Protein AF-A0A3C0CWB6-F1 (afdb_monomer)

Mean predicted aligned error: 12.05 Å

Sequence (94 aa):
NDFINNLANQKGVSWEGTTKVVPIISVGAGTYVGAAQVVGPQDRVDTVQAVGQVEARISGIRGRYLIPISTKTPGSTLSRIQGVGISGLIDFRI

pLDDT: mean 70.41, std 14.05, range [41.34, 87.19]

Foldseek 3Di:
DVPVVVVVVPDDPPFPFDKDKEWEAEDPPRDTFFIWIKTFDPVLNVLQHHWYWYWDDDPNDTDTDTFGASDPDPDDDRPTRPGMDTPDTGGDDD

Secondary structure (DSSP, 8-state):
--HHHHHHTTS------EEEEEEEEETTT--EEEEEEEEE-HHHHHH--EEEEEEEEETTEEEEEEEEES-S-TTS---B-TT-EEEEEE----

Radius of gyration: 16.82 Å; Cα contacts (8 Å, |Δi|>4): 175; chains: 1; bounding box: 54×42×38 Å

Nearest PDB structures (foldseek):
  3bks-assembly1_A  TM=3.093E-01  e=1.513E+00  Aedes aegypti
  1na6-assembly1_A  TM=4.678E-01  e=7.841E+00  Escherichia coli
  3rbv-assembly1_A  TM=2.059E-01  e=6.849E-01  Actinomadura kijaniata
  3mej-assembly1_A  TM=2.604E-01  e=4.531E+00  Bacillus subtilis

Solvent-accessible surface area (backbone atoms only — not comparable to full-atom values): 5728 Å² total; per-residue (Å²): 133,69,69,64,66,61,52,61,72,72,77,60,89,75,76,60,62,34,72,48,80,30,45,24,34,32,62,90,76,74,43,80,66,32,34,31,30,35,34,18,50,50,82,57,45,69,46,46,54,25,27,39,32,39,79,46,77,58,95,87,45,79,44,78,46,77,41,54,22,53,55,89,65,95,83,84,73,92,56,61,59,78,81,56,46,77,78,44,78,47,75,75,85,128

Structure (mmCIF, N/CA/C/O backbone):
data_AF-A0A3C0CWB6-F1
#
_entry.id   AF-A0A3C0CWB6-F1
#
loop_
_atom_site.group_PDB
_atom_site.id
_atom_site.type_symb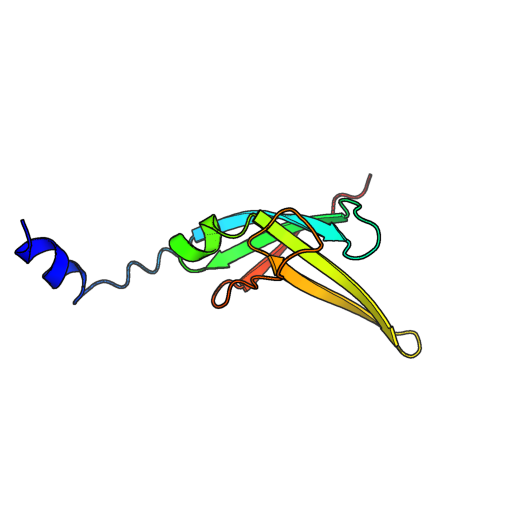ol
_atom_site.label_atom_id
_atom_site.label_alt_id
_atom_site.label_comp_id
_atom_site.label_asym_id
_atom_site.label_entity_id
_atom_site.label_seq_id
_atom_site.pdbx_PDB_ins_code
_atom_site.Cartn_x
_atom_site.Cartn_y
_atom_site.Cartn_z
_atom_site.occupancy
_atom_site.B_iso_or_equiv
_atom_site.auth_seq_id
_atom_site.auth_comp_id
_atom_site.auth_asym_id
_atom_site.auth_atom_id
_atom_site.pdbx_PDB_model_num
ATOM 1 N N . ASN A 1 1 ? -30.150 21.681 13.528 1.00 46.62 1 ASN A N 1
ATOM 2 C CA . ASN A 1 1 ? -29.436 20.422 13.225 1.00 46.62 1 ASN A CA 1
ATOM 3 C C . ASN A 1 1 ? -27.913 20.537 13.347 1.00 46.62 1 ASN A C 1
ATOM 5 O O . ASN A 1 1 ? -27.228 19.630 12.908 1.00 46.62 1 ASN A O 1
ATOM 9 N N . ASP A 1 2 ? -27.376 21.548 14.044 1.00 54.09 2 ASP A N 1
ATOM 10 C CA . ASP A 1 2 ? -25.916 21.750 14.170 1.00 54.09 2 ASP A CA 1
ATOM 11 C C . ASP A 1 2 ? -25.357 21.431 15.567 1.00 54.09 2 ASP A C 1
ATOM 13 O O . ASP A 1 2 ? -24.150 21.453 15.791 1.00 54.09 2 ASP A O 1
ATOM 17 N N . PHE A 1 3 ? -26.225 21.092 16.526 1.00 56.66 3 PHE A N 1
ATOM 18 C CA . PHE A 1 3 ? -25.816 20.824 17.909 1.00 56.66 3 PHE A CA 1
ATOM 19 C C . PHE A 1 3 ? -25.357 19.372 18.131 1.00 56.66 3 PHE A C 1
ATOM 21 O O . PHE A 1 3 ? -24.469 19.112 18.937 1.00 56.66 3 PHE A O 1
ATOM 28 N N . ILE A 1 4 ? -25.917 18.425 17.370 1.00 56.38 4 ILE A N 1
ATOM 29 C CA . ILE A 1 4 ? -25.573 16.997 17.460 1.00 56.38 4 ILE A CA 1
ATOM 30 C C . ILE A 1 4 ? -24.215 16.703 16.796 1.00 56.38 4 ILE A C 1
ATOM 32 O O . ILE A 1 4 ? -23.442 15.906 17.324 1.00 56.38 4 ILE A O 1
ATOM 36 N N . ASN A 1 5 ? -23.853 17.416 15.721 1.00 55.62 5 ASN A N 1
ATOM 37 C CA . ASN A 1 5 ? -22.554 17.229 15.059 1.00 55.62 5 ASN A CA 1
ATOM 38 C C . ASN A 1 5 ? -21.364 17.771 15.870 1.00 55.62 5 ASN A C 1
ATOM 40 O O . ASN A 1 5 ? -20.260 17.246 15.752 1.00 55.62 5 ASN A O 1
ATOM 44 N N . ASN A 1 6 ? -21.568 18.767 16.737 1.00 57.41 6 ASN A N 1
ATOM 45 C CA . ASN A 1 6 ? -20.482 19.310 17.560 1.00 57.41 6 ASN A CA 1
ATOM 46 C C . ASN A 1 6 ? -20.222 18.519 18.850 1.00 57.41 6 ASN A C 1
ATOM 48 O O . ASN A 1 6 ? -19.127 18.617 19.401 1.00 57.41 6 ASN A O 1
ATOM 52 N N . LEU A 1 7 ? -2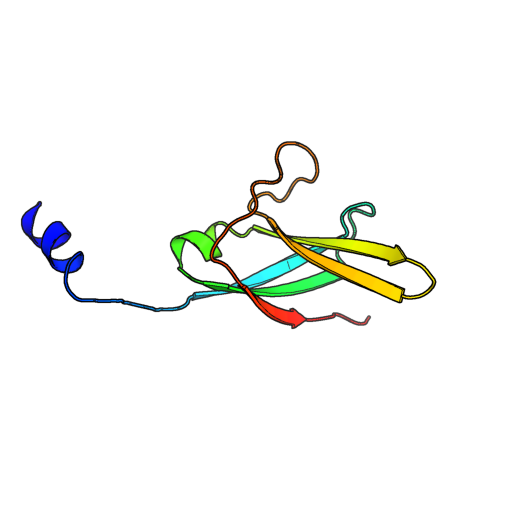1.176 17.699 19.308 1.00 51.62 7 LEU A N 1
ATOM 53 C CA . LEU A 1 7 ? -21.008 16.873 20.508 1.00 51.62 7 LEU A CA 1
ATOM 54 C C . LEU A 1 7 ? -20.457 15.473 20.191 1.00 51.62 7 LEU A C 1
ATOM 56 O O . LEU A 1 7 ? -19.645 14.951 20.957 1.00 51.62 7 LEU A O 1
ATOM 60 N N . ALA A 1 8 ? -20.790 14.911 19.021 1.00 55.25 8 ALA A N 1
ATOM 61 C CA . ALA A 1 8 ? -20.116 13.717 18.495 1.00 55.25 8 ALA A CA 1
ATOM 62 C C . ALA A 1 8 ? -18.604 13.951 18.284 1.00 55.25 8 ALA A C 1
ATOM 64 O O . ALA A 1 8 ? -17.803 13.032 18.414 1.00 55.25 8 ALA A O 1
ATOM 65 N N . ASN A 1 9 ? -18.210 15.210 18.068 1.00 51.69 9 ASN A N 1
ATOM 66 C CA . ASN A 1 9 ? -16.822 15.657 17.961 1.00 51.69 9 ASN A CA 1
ATOM 67 C C . ASN A 1 9 ? -16.048 15.686 19.297 1.00 51.69 9 ASN A C 1
ATOM 69 O O . ASN A 1 9 ? -14.855 15.980 19.286 1.00 51.69 9 ASN A O 1
ATOM 73 N N . GLN A 1 10 ? -16.685 15.423 20.450 1.00 49.94 10 GLN A N 1
ATOM 74 C CA . GLN A 1 10 ? -16.023 15.572 21.756 1.00 49.94 10 GLN A CA 1
ATOM 75 C C . GLN A 1 10 ? -15.820 14.277 22.554 1.00 49.94 10 GLN A C 1
ATOM 77 O O . GLN A 1 10 ? -14.957 14.278 23.431 1.00 49.94 10 GLN A O 1
ATOM 82 N N . LYS A 1 11 ? -16.534 13.168 22.289 1.00 51.06 11 LYS A N 1
ATOM 83 C CA . LYS A 1 11 ? -16.395 11.931 23.099 1.00 51.06 11 LYS A CA 1
ATOM 84 C C . LYS A 1 11 ? -16.657 10.610 22.355 1.00 51.06 11 LYS A C 1
ATOM 86 O O . LYS A 1 11 ? -17.550 9.854 22.722 1.00 51.06 11 LYS A O 1
ATOM 91 N N . GLY A 1 12 ? -15.822 10.287 21.373 1.00 41.34 12 GLY A N 1
ATOM 92 C CA . GLY A 1 12 ? -15.760 8.949 20.769 1.00 41.34 12 GLY A CA 1
ATOM 93 C C . GLY A 1 12 ? -15.085 9.039 19.411 1.00 41.34 12 GLY A C 1
ATOM 94 O O . GLY A 1 12 ? -15.734 9.254 18.404 1.00 41.34 12 GLY A O 1
ATOM 95 N N . VAL A 1 13 ? -13.759 8.987 19.295 1.00 47.38 13 VAL A N 1
ATOM 96 C CA . VAL A 1 13 ? -12.977 7.736 19.354 1.00 47.38 13 VAL A CA 1
ATOM 97 C C . VAL A 1 13 ? -13.801 6.488 19.005 1.00 47.38 13 VAL A C 1
ATOM 99 O O . VAL A 1 13 ? -13.678 5.444 19.634 1.00 47.38 13 VAL A O 1
ATOM 102 N N . SER A 1 14 ? -14.622 6.573 17.959 1.00 41.47 14 SER A N 1
ATOM 103 C CA . SER A 1 14 ? -14.963 5.420 17.134 1.00 41.47 14 SER A CA 1
ATOM 104 C C . SER A 1 14 ? -13.696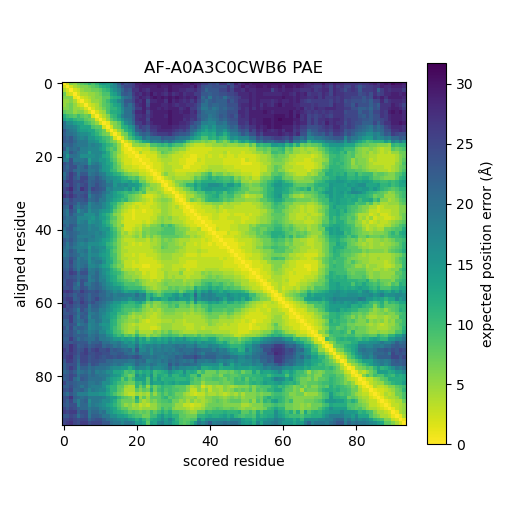 5.064 16.366 1.00 41.47 14 SER A C 1
ATOM 106 O O . SER A 1 14 ? -13.541 5.373 15.187 1.00 41.47 14 SER A O 1
ATOM 108 N N . TRP A 1 15 ? -12.716 4.490 17.060 1.00 46.72 15 TRP A N 1
ATOM 109 C CA . TRP A 1 15 ? -11.563 3.882 16.412 1.00 46.72 15 TRP A CA 1
ATOM 110 C C . TRP A 1 15 ? -12.008 2.525 15.856 1.00 46.72 15 TRP A C 1
ATOM 112 O O . TRP A 1 15 ? -11.503 1.474 16.232 1.00 46.72 15 TRP A O 1
ATOM 122 N N . GLU A 1 16 ? -13.002 2.549 14.966 1.00 53.72 16 GLU A N 1
ATOM 123 C CA . GLU A 1 16 ? -13.253 1.455 14.038 1.00 53.72 16 GLU A CA 1
ATOM 124 C C . GLU A 1 16 ? -12.148 1.543 12.990 1.00 53.72 16 GLU A C 1
ATOM 126 O O . GLU A 1 16 ? -12.287 2.160 11.933 1.00 53.72 16 GLU A O 1
ATOM 131 N N . GLY A 1 17 ? -10.982 0.994 13.340 1.00 57.84 17 GLY A N 1
ATOM 132 C CA . GLY A 1 17 ? -9.925 0.736 12.377 1.00 57.84 17 GLY A CA 1
ATOM 133 C C . GLY A 1 17 ? -10.508 -0.147 11.283 1.00 57.84 17 GLY A C 1
ATOM 134 O O . GLY A 1 17 ? -10.649 -1.355 11.455 1.00 57.84 17 GLY A O 1
ATOM 135 N N . THR A 1 18 ? -10.897 0.469 10.173 1.00 74.62 18 THR A N 1
ATOM 136 C CA . THR A 1 18 ? -11.464 -0.242 9.038 1.00 74.62 18 THR A CA 1
ATOM 137 C C . THR A 1 18 ? -10.326 -0.968 8.349 1.00 74.62 18 THR A C 1
ATOM 139 O O . THR A 1 18 ? -9.220 -0.438 8.212 1.00 74.62 18 THR A O 1
ATOM 142 N N . THR A 1 19 ? -10.585 -2.200 7.925 1.00 81.25 19 THR A N 1
ATOM 143 C CA . THR A 1 19 ? -9.633 -2.950 7.111 1.00 81.25 19 THR A CA 1
ATOM 144 C C . THR A 1 19 ? -10.202 -3.169 5.722 1.00 81.25 19 THR A C 1
ATOM 146 O O . THR A 1 19 ? -11.401 -3.382 5.557 1.00 81.25 19 THR A O 1
ATOM 149 N N . LYS A 1 20 ? -9.340 -3.108 4.710 1.00 83.50 20 LYS A N 1
ATOM 150 C CA . LYS A 1 20 ? -9.715 -3.317 3.310 1.00 83.50 20 LYS A CA 1
ATOM 151 C C . LYS A 1 20 ? -8.614 -4.079 2.605 1.00 83.50 20 LYS A C 1
ATOM 153 O O . LYS A 1 20 ? -7.435 -3.793 2.799 1.00 83.50 20 LYS A O 1
ATOM 158 N N . VAL A 1 21 ? -8.995 -5.037 1.771 1.00 86.19 21 VAL A N 1
ATOM 159 C CA . VAL A 1 21 ? -8.055 -5.750 0.904 1.00 86.19 21 VAL A CA 1
ATOM 160 C C . VAL A 1 21 ? -8.000 -5.033 -0.438 1.00 86.19 21 VAL A C 1
ATOM 162 O O . VAL A 1 21 ? -9.026 -4.810 -1.078 1.00 86.19 21 VAL A O 1
ATOM 165 N N . VAL A 1 22 ? -6.798 -4.642 -0.846 1.00 86.38 22 VAL A N 1
ATOM 166 C CA . VAL A 1 22 ? -6.531 -3.895 -2.076 1.00 86.38 22 VAL A CA 1
ATOM 167 C C . VAL A 1 22 ? -5.452 -4.595 -2.900 1.00 86.38 22 VAL A C 1
ATOM 169 O O . VAL A 1 22 ? -4.593 -5.280 -2.345 1.00 86.38 22 VAL A O 1
ATOM 172 N N . PRO A 1 23 ? -5.468 -4.446 -4.228 1.00 87.19 23 PRO A N 1
ATOM 173 C CA . PRO A 1 23 ? -4.498 -5.097 -5.095 1.00 87.19 23 PRO A CA 1
ATOM 174 C C . PRO A 1 23 ? -3.098 -4.482 -4.967 1.00 87.19 23 PRO A C 1
ATOM 176 O O . PRO A 1 23 ? -2.962 -3.263 -4.834 1.00 87.19 23 PRO A O 1
ATOM 179 N N . ILE A 1 24 ? -2.056 -5.312 -5.049 1.00 85.88 24 ILE A N 1
ATOM 180 C CA . ILE A 1 24 ? -0.659 -4.883 -5.150 1.00 85.88 24 ILE A CA 1
ATOM 181 C C . ILE A 1 24 ? -0.258 -4.848 -6.624 1.00 85.88 24 ILE A C 1
ATOM 183 O O . ILE A 1 24 ? -0.324 -5.855 -7.334 1.00 85.88 24 ILE A O 1
ATOM 187 N N . ILE A 1 25 ? 0.200 -3.683 -7.067 1.00 84.88 25 ILE A N 1
ATOM 188 C CA . ILE A 1 25 ? 0.622 -3.423 -8.442 1.00 84.88 25 ILE A CA 1
ATOM 189 C C . ILE A 1 25 ? 2.126 -3.162 -8.443 1.00 84.88 25 ILE A C 1
ATOM 191 O O . ILE A 1 25 ? 2.607 -2.303 -7.703 1.00 84.88 25 ILE A O 1
ATOM 195 N N . SER A 1 26 ? 2.881 -3.871 -9.281 1.00 80.62 26 SER A N 1
ATOM 196 C CA . SER A 1 26 ? 4.312 -3.611 -9.438 1.00 80.62 26 SER A CA 1
ATOM 197 C C . SER A 1 26 ? 4.545 -2.304 -10.201 1.00 80.62 26 SER A C 1
ATOM 199 O O . SER A 1 26 ? 4.191 -2.166 -11.375 1.00 80.62 26 SER A O 1
ATOM 201 N N . VAL A 1 27 ? 5.168 -1.337 -9.531 1.00 71.69 27 VAL A N 1
ATOM 202 C CA . VAL A 1 27 ? 5.581 -0.063 -10.119 1.00 71.69 27 VAL A CA 1
ATOM 203 C C . VAL A 1 27 ? 6.804 -0.329 -11.000 1.00 71.69 27 VAL A C 1
ATOM 205 O O . VAL A 1 27 ? 7.882 -0.632 -10.496 1.00 71.69 27 VAL A O 1
ATOM 208 N N . GLY A 1 28 ? 6.616 -0.256 -12.319 1.00 66.12 28 GLY A N 1
ATOM 209 C CA . GLY A 1 28 ? 7.650 -0.503 -13.333 1.00 66.12 28 GLY A CA 1
ATOM 210 C C . GLY A 1 28 ? 7.300 -1.627 -14.312 1.00 66.12 28 GLY A C 1
ATOM 211 O O . GLY A 1 28 ? 7.597 -1.504 -15.494 1.00 66.12 28 GLY A O 1
ATOM 212 N N . ALA A 1 29 ? 6.610 -2.675 -13.851 1.00 63.69 29 ALA A N 1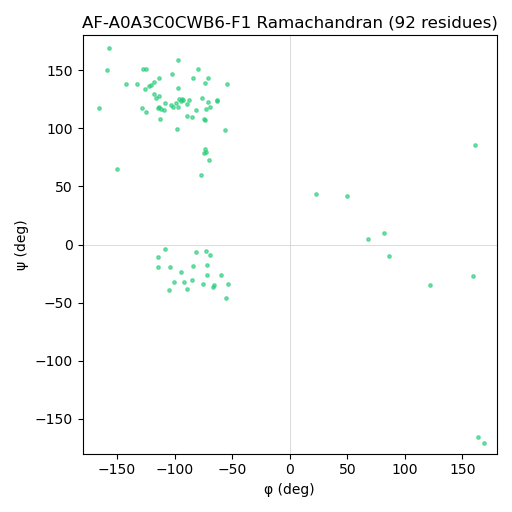
ATOM 213 C CA . ALA A 1 29 ? 6.136 -3.768 -14.708 1.00 63.69 29 ALA A CA 1
ATOM 214 C C . ALA A 1 29 ? 4.626 -3.697 -15.004 1.00 63.69 29 ALA A C 1
ATOM 216 O O . ALA A 1 29 ? 4.158 -4.32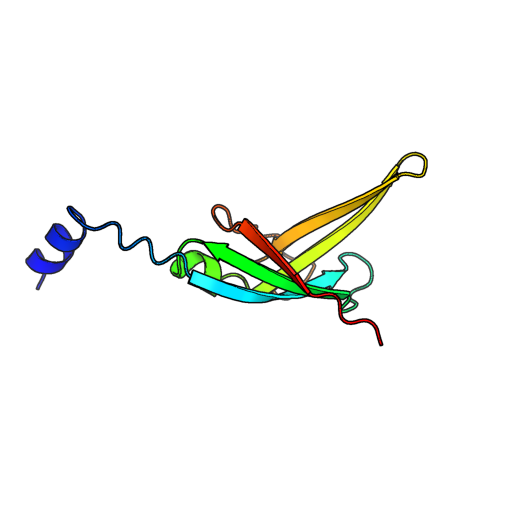5 -15.949 1.00 63.69 29 ALA A O 1
ATOM 217 N N . GLY A 1 30 ? 3.850 -2.955 -14.199 1.00 65.31 30 GLY A N 1
ATOM 218 C CA . GLY A 1 30 ? 2.394 -2.833 -14.355 1.00 65.31 30 GLY A CA 1
ATOM 219 C C . GLY A 1 30 ? 1.621 -4.124 -14.062 1.00 65.31 30 GLY A C 1
ATOM 220 O O . GLY A 1 30 ? 0.407 -4.169 -14.235 1.00 65.31 30 GLY A O 1
ATOM 221 N N . THR A 1 31 ? 2.306 -5.174 -13.614 1.00 71.81 31 THR A N 1
ATOM 222 C CA . THR A 1 31 ? 1.723 -6.477 -13.315 1.00 71.81 31 THR A CA 1
ATOM 223 C C . THR A 1 31 ? 1.130 -6.524 -11.913 1.00 71.81 31 THR A C 1
ATOM 225 O O . THR A 1 31 ? 1.662 -5.950 -10.955 1.00 71.81 31 THR A O 1
ATOM 228 N N . TYR A 1 32 ? 0.010 -7.238 -11.800 1.00 74.25 32 TYR A N 1
ATOM 229 C CA . TYR A 1 32 ? -0.583 -7.605 -10.523 1.00 74.25 32 TYR A CA 1
ATOM 230 C C . TYR A 1 32 ? 0.296 -8.656 -9.851 1.00 74.25 32 TYR A C 1
ATOM 232 O O . TYR A 1 32 ? 0.555 -9.707 -10.434 1.00 74.25 32 TYR A O 1
ATOM 240 N N . VAL A 1 33 ? 0.759 -8.366 -8.640 1.00 79.88 33 VAL A N 1
ATOM 241 C CA . VAL A 1 33 ? 1.699 -9.234 -7.909 1.00 79.88 33 VAL A CA 1
ATOM 242 C C . VAL A 1 33 ? 1.096 -9.84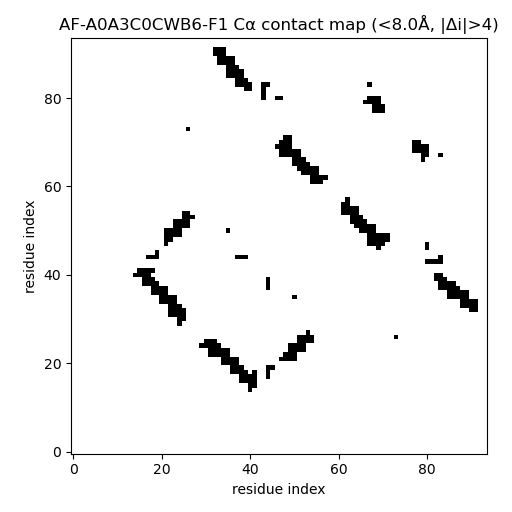4 -6.647 1.00 79.88 33 VAL A C 1
ATOM 244 O O . VAL A 1 33 ? 1.692 -10.745 -6.076 1.00 79.88 33 VAL A O 1
ATOM 247 N N . GLY A 1 34 ? -0.077 -9.389 -6.205 1.00 85.38 34 GLY A N 1
ATOM 248 C CA . GLY A 1 34 ? -0.729 -9.913 -5.006 1.00 85.38 34 GLY A CA 1
ATOM 249 C C . GLY A 1 34 ? -1.816 -8.981 -4.489 1.00 85.38 34 GLY A C 1
ATOM 250 O O . GLY A 1 34 ? -2.223 -8.052 -5.181 1.00 85.38 34 GLY A O 1
ATOM 251 N N . ALA A 1 35 ? -2.273 -9.200 -3.262 1.00 86.06 35 ALA A N 1
ATOM 252 C CA . ALA A 1 35 ? -3.153 -8.286 -2.543 1.00 86.06 35 ALA A CA 1
ATOM 253 C C . ALA A 1 35 ? -2.544 -7.897 -1.190 1.00 86.06 35 ALA A C 1
ATOM 255 O O . ALA A 1 35 ? -1.785 -8.647 -0.586 1.00 86.06 35 ALA A O 1
ATOM 256 N N . ALA A 1 36 ? -2.862 -6.704 -0.709 1.00 86.88 36 ALA A N 1
ATOM 257 C CA . ALA A 1 36 ? -2.456 -6.199 0.591 1.00 86.88 36 ALA A CA 1
ATOM 258 C C . ALA A 1 36 ? -3.701 -5.829 1.390 1.00 86.88 36 ALA A C 1
ATOM 260 O O . ALA A 1 36 ? -4.617 -5.193 0.870 1.00 86.88 36 ALA A O 1
ATOM 261 N N . GLN A 1 37 ? -3.720 -6.192 2.665 1.00 85.25 37 GLN A N 1
ATOM 262 C CA . GLN A 1 37 ? -4.713 -5.688 3.596 1.00 85.25 37 GLN A CA 1
ATOM 263 C C . GLN A 1 37 ? -4.184 -4.405 4.220 1.00 85.25 37 GLN A C 1
ATOM 265 O O . GLN A 1 37 ? -3.125 -4.395 4.852 1.00 85.25 37 GLN A O 1
ATOM 270 N N . VAL A 1 38 ? -4.932 -3.327 4.041 1.00 85.31 38 VAL A N 1
ATOM 271 C CA . VAL A 1 38 ? -4.662 -2.034 4.655 1.00 85.31 38 VAL A CA 1
ATOM 272 C C . VAL A 1 38 ? -5.591 -1.807 5.840 1.00 85.31 38 VAL A C 1
ATOM 274 O O . VAL A 1 38 ? -6.733 -2.266 5.830 1.00 85.31 38 VAL A O 1
ATOM 277 N N . VAL A 1 39 ? -5.088 -1.118 6.859 1.00 83.00 39 VAL A N 1
ATOM 278 C CA . VAL A 1 39 ? -5.812 -0.781 8.088 1.00 83.00 39 VAL A CA 1
ATOM 279 C C . VAL A 1 39 ? -5.626 0.692 8.422 1.00 83.00 39 VAL A C 1
ATOM 281 O O . VAL A 1 39 ? -4.524 1.236 8.308 1.00 83.00 39 VAL A O 1
ATOM 284 N N . GLY A 1 40 ? -6.701 1.346 8.837 1.00 82.56 40 GLY A N 1
ATOM 285 C CA . GLY A 1 40 ? -6.674 2.748 9.224 1.00 82.56 40 GLY A CA 1
ATOM 286 C C . GLY A 1 40 ? -8.074 3.336 9.395 1.00 82.56 40 GLY A C 1
ATOM 287 O O . GLY A 1 40 ? -9.062 2.601 9.377 1.00 82.56 40 GLY A O 1
ATOM 288 N N . PRO A 1 41 ? -8.164 4.662 9.565 1.00 79.50 41 PRO A N 1
ATOM 289 C CA . PRO A 1 41 ? -9.432 5.386 9.554 1.00 79.50 41 PRO A CA 1
ATOM 290 C C . PRO A 1 41 ? -10.225 5.113 8.265 1.00 79.50 41 PRO A C 1
ATOM 292 O O . PRO A 1 41 ? -9.629 5.051 7.185 1.00 79.50 41 PRO A O 1
ATOM 295 N N . GLN A 1 42 ? -11.545 4.927 8.372 1.00 75.56 42 GLN A N 1
ATOM 296 C CA . GLN A 1 42 ? -12.411 4.519 7.255 1.00 75.56 42 GLN A CA 1
ATOM 297 C C . GLN A 1 42 ? -12.303 5.454 6.042 1.00 75.56 42 GLN A C 1
ATOM 299 O O . GLN A 1 42 ? -12.083 4.997 4.922 1.00 75.56 42 GLN A O 1
ATOM 304 N N . ASP A 1 43 ? -12.343 6.765 6.280 1.00 75.12 43 ASP A N 1
ATOM 305 C CA . ASP A 1 43 ? -12.164 7.825 5.281 1.00 75.12 43 ASP A CA 1
ATOM 306 C C . ASP A 1 43 ? -10.861 7.673 4.480 1.00 75.12 43 ASP A C 1
ATOM 308 O O . ASP A 1 43 ? -10.806 7.956 3.282 1.00 75.12 43 ASP A O 1
ATOM 312 N N . ARG A 1 44 ? -9.801 7.177 5.121 1.00 76.38 44 ARG A N 1
ATOM 313 C CA . ARG A 1 44 ? -8.499 6.976 4.479 1.00 76.38 44 ARG A CA 1
ATOM 314 C C . ARG A 1 44 ? -8.370 5.612 3.828 1.00 76.38 44 ARG A C 1
ATOM 316 O O . ARG A 1 44 ? -7.797 5.517 2.749 1.00 76.38 44 ARG A O 1
ATOM 323 N N . VAL A 1 45 ? -8.905 4.566 4.442 1.00 80.25 45 VAL A N 1
ATOM 324 C CA . VAL A 1 45 ? -8.879 3.206 3.889 1.00 80.25 45 VAL A CA 1
ATOM 325 C C . VAL A 1 45 ? -9.733 3.109 2.624 1.00 80.25 45 VAL A C 1
ATOM 327 O O . VAL A 1 45 ? -9.321 2.472 1.651 1.00 80.25 45 VAL A O 1
ATOM 330 N N . ASP A 1 46 ? -10.865 3.809 2.579 1.00 81.06 46 ASP A N 1
ATOM 331 C CA . ASP A 1 46 ? -11.735 3.837 1.404 1.00 81.06 46 ASP A CA 1
ATOM 332 C C . ASP A 1 46 ? -11.070 4.510 0.204 1.00 81.06 46 ASP A C 1
ATOM 334 O O . ASP A 1 46 ? -11.221 4.031 -0.925 1.00 81.06 46 ASP A O 1
ATOM 338 N N . THR A 1 47 ? -10.249 5.536 0.446 1.00 81.62 47 THR A N 1
ATOM 339 C CA . THR A 1 47 ? -9.479 6.197 -0.618 1.00 81.62 47 THR A CA 1
ATOM 340 C C . THR A 1 47 ? -8.322 5.350 -1.145 1.00 81.62 47 THR A C 1
ATOM 342 O O . THR A 1 47 ? -7.861 5.611 -2.255 1.00 81.62 47 THR A O 1
ATOM 345 N N . VAL A 1 48 ? -7.868 4.309 -0.429 1.00 82.19 48 VAL A N 1
ATOM 346 C CA . VAL A 1 48 ? -6.855 3.384 -0.960 1.00 82.19 48 VAL A CA 1
ATOM 347 C C . VAL A 1 48 ? -7.471 2.558 -2.086 1.00 82.19 48 VAL A C 1
ATOM 349 O O . VAL A 1 48 ? -8.406 1.777 -1.879 1.00 82.19 48 VAL A O 1
ATOM 352 N N . GLN A 1 49 ? -6.913 2.705 -3.286 1.00 83.44 49 GLN A N 1
ATOM 353 C CA . GLN A 1 49 ? -7.339 1.946 -4.463 1.00 83.44 49 GLN A CA 1
ATOM 354 C C . GLN A 1 49 ? -6.410 0.773 -4.774 1.00 83.44 49 GLN A C 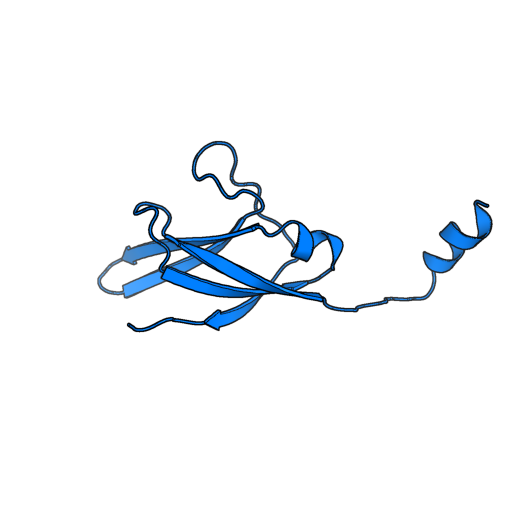1
ATOM 356 O O . GLN A 1 49 ? -6.870 -0.247 -5.285 1.00 83.44 49 GLN A O 1
ATOM 361 N N . ALA A 1 50 ? -5.118 0.920 -4.483 1.00 84.44 50 ALA A N 1
ATOM 362 C CA . ALA A 1 50 ? -4.102 -0.100 -4.700 1.00 84.44 50 ALA A CA 1
ATOM 363 C C . ALA A 1 50 ? -2.894 0.138 -3.782 1.00 84.44 50 ALA A C 1
ATOM 365 O O . ALA A 1 50 ? -2.751 1.196 -3.164 1.00 84.44 50 ALA A O 1
ATOM 366 N N . VAL A 1 51 ? -1.996 -0.840 -3.722 1.00 86.12 51 VAL A N 1
ATOM 367 C CA . VAL A 1 51 ? -0.663 -0.698 -3.131 1.00 86.12 51 VAL A CA 1
ATOM 368 C C . VAL A 1 51 ? 0.368 -0.823 -4.245 1.00 86.12 51 VAL A C 1
ATOM 370 O O . VAL A 1 51 ? 0.462 -1.849 -4.910 1.00 86.12 51 VAL A O 1
ATOM 373 N N . GLY A 1 52 ? 1.154 0.225 -4.464 1.00 85.75 52 GLY A N 1
ATOM 374 C CA . GLY A 1 52 ? 2.294 0.174 -5.369 1.00 85.75 52 GLY A CA 1
ATOM 375 C C . GLY A 1 52 ? 3.456 -0.572 -4.717 1.00 85.75 52 GLY A C 1
ATOM 376 O O . GLY A 1 52 ? 3.881 -0.201 -3.624 1.00 85.75 52 GLY A O 1
ATOM 377 N N . GLN A 1 53 ? 3.981 -1.598 -5.382 1.00 84.69 53 GLN A N 1
ATOM 378 C CA . GLN A 1 53 ? 5.208 -2.286 -4.995 1.00 84.69 53 GLN A CA 1
ATOM 379 C C . GLN A 1 53 ? 6.369 -1.819 -5.871 1.00 84.69 53 GLN A C 1
ATOM 381 O O . GLN A 1 53 ? 6.377 -2.060 -7.077 1.00 84.69 53 GLN A O 1
ATOM 386 N N . VAL A 1 54 ? 7.379 -1.218 -5.252 1.00 82.75 54 VAL A N 1
ATOM 387 C CA . VAL A 1 54 ? 8.664 -0.906 -5.886 1.00 82.75 54 VAL A CA 1
ATOM 388 C C . VAL A 1 54 ? 9.686 -1.931 -5.399 1.00 82.75 54 VAL A C 1
ATOM 390 O O . VAL A 1 54 ? 9.927 -2.044 -4.196 1.00 82.75 54 VAL A O 1
ATOM 393 N N . GLU A 1 55 ? 10.275 -2.700 -6.317 1.00 79.19 55 GLU A N 1
ATOM 394 C CA . GLU A 1 55 ? 11.403 -3.584 -6.001 1.00 79.19 55 GLU A CA 1
ATOM 395 C C . GLU A 1 55 ? 12.714 -2.844 -6.278 1.00 79.19 55 GLU A C 1
ATOM 397 O O . GLU A 1 55 ? 12.943 -2.363 -7.385 1.00 79.19 55 GLU A O 1
ATOM 402 N N . ALA A 1 56 ? 13.583 -2.776 -5.272 1.00 79.12 56 ALA A N 1
ATOM 403 C CA . ALA A 1 56 ? 14.939 -2.267 -5.415 1.00 79.12 56 ALA A CA 1
ATOM 404 C C . ALA A 1 56 ? 15.932 -3.364 -5.030 1.00 79.12 56 ALA A C 1
ATOM 406 O O . ALA A 1 56 ? 15.746 -4.084 -4.044 1.00 79.12 56 ALA A O 1
ATOM 407 N N . ARG A 1 57 ? 17.000 -3.495 -5.817 1.00 80.25 57 ARG A N 1
ATOM 408 C CA . ARG A 1 57 ? 18.106 -4.411 -5.534 1.00 80.25 57 ARG A CA 1
ATOM 409 C C . ARG A 1 57 ? 19.354 -3.602 -5.257 1.00 80.25 57 ARG A C 1
ATOM 411 O O . ARG A 1 57 ? 19.827 -2.896 -6.140 1.00 80.25 57 ARG A O 1
ATOM 418 N N . ILE A 1 58 ? 19.879 -3.724 -4.045 1.00 75.12 58 ILE A N 1
ATOM 419 C CA . ILE A 1 58 ? 21.116 -3.056 -3.639 1.00 75.12 58 ILE A CA 1
ATOM 420 C C . ILE A 1 58 ? 22.029 -4.130 -3.053 1.00 75.12 58 ILE A C 1
ATOM 422 O O . ILE A 1 58 ? 21.670 -4.791 -2.081 1.00 75.12 58 ILE A O 1
ATOM 426 N N . SER A 1 59 ? 23.179 -4.350 -3.694 1.00 78.19 59 SER A N 1
ATOM 427 C CA . SER A 1 59 ? 24.219 -5.293 -3.251 1.00 78.19 59 SER A CA 1
ATOM 428 C C . SER A 1 59 ? 23.713 -6.703 -2.899 1.00 78.19 59 SER A C 1
ATOM 430 O O . SER A 1 59 ? 24.118 -7.289 -1.902 1.00 78.19 59 SER A O 1
ATOM 432 N N . GLY A 1 60 ? 22.798 -7.256 -3.706 1.00 82.56 60 GLY A N 1
ATOM 433 C CA . GLY A 1 60 ? 22.249 -8.609 -3.517 1.00 82.56 60 GLY A CA 1
ATOM 434 C C . GLY A 1 60 ? 21.044 -8.701 -2.573 1.00 82.56 60 GLY A C 1
ATOM 435 O O . GLY A 1 60 ? 20.352 -9.719 -2.570 1.00 82.56 60 GLY A O 1
ATOM 436 N N . ILE A 1 61 ? 20.718 -7.630 -1.847 1.00 79.19 61 ILE A N 1
ATOM 437 C CA . ILE A 1 61 ? 19.523 -7.554 -1.003 1.00 79.19 61 ILE A CA 1
ATOM 438 C C . ILE A 1 61 ? 18.348 -7.064 -1.856 1.00 79.19 61 ILE A C 1
ATOM 440 O O . ILE A 1 61 ? 18.418 -6.009 -2.492 1.00 79.19 61 ILE A O 1
ATOM 444 N N . ARG A 1 62 ? 17.260 -7.844 -1.882 1.00 80.25 62 ARG A N 1
ATOM 445 C CA . ARG A 1 62 ? 15.987 -7.453 -2.506 1.00 80.25 62 ARG A CA 1
ATOM 446 C C . ARG A 1 62 ? 15.122 -6.737 -1.472 1.00 80.25 62 ARG A C 1
ATOM 448 O O . ARG A 1 62 ? 14.625 -7.372 -0.547 1.00 80.25 62 ARG A O 1
ATOM 455 N N . GLY A 1 63 ? 14.932 -5.435 -1.648 1.00 80.25 63 GLY A N 1
ATOM 456 C CA . GLY A 1 63 ? 13.985 -4.633 -0.878 1.00 80.25 63 GLY A CA 1
ATOM 457 C C . GLY A 1 63 ? 12.669 -4.479 -1.634 1.00 80.25 63 GLY A C 1
ATOM 458 O O . GLY A 1 63 ? 12.668 -4.184 -2.830 1.00 80.25 63 GLY A O 1
ATOM 459 N N . ARG A 1 64 ? 11.546 -4.668 -0.938 1.00 82.00 64 ARG A N 1
ATOM 460 C CA . ARG A 1 64 ? 10.206 -4.374 -1.460 1.00 82.00 64 ARG A CA 1
ATOM 461 C C . ARG A 1 64 ? 9.641 -3.190 -0.693 1.00 82.00 64 ARG A C 1
ATOM 463 O O . ARG A 1 64 ? 9.415 -3.289 0.510 1.00 82.00 64 ARG A O 1
ATOM 470 N N . TYR A 1 65 ? 9.402 -2.089 -1.390 1.00 82.81 65 TYR A N 1
ATOM 471 C CA . TYR A 1 65 ? 8.718 -0.930 -0.834 1.00 82.81 65 TYR A CA 1
ATOM 472 C C . TYR A 1 65 ? 7.259 -0.973 -1.250 1.00 82.81 65 TYR A C 1
ATOM 474 O O . TYR A 1 65 ? 6.949 -1.007 -2.438 1.00 82.81 65 TYR A O 1
ATOM 482 N N . LEU A 1 66 ? 6.374 -0.979 -0.260 1.00 83.06 66 LEU A N 1
ATOM 483 C CA . LEU A 1 66 ? 4.934 -1.014 -0.456 1.00 83.06 66 LEU A CA 1
ATOM 484 C C . LEU A 1 66 ? 4.352 0.344 -0.082 1.00 83.06 66 LEU A C 1
ATOM 486 O O . LEU A 1 66 ? 4.534 0.824 1.038 1.00 83.06 66 LEU A O 1
ATOM 490 N N . ILE A 1 67 ? 3.670 0.974 -1.032 1.00 83.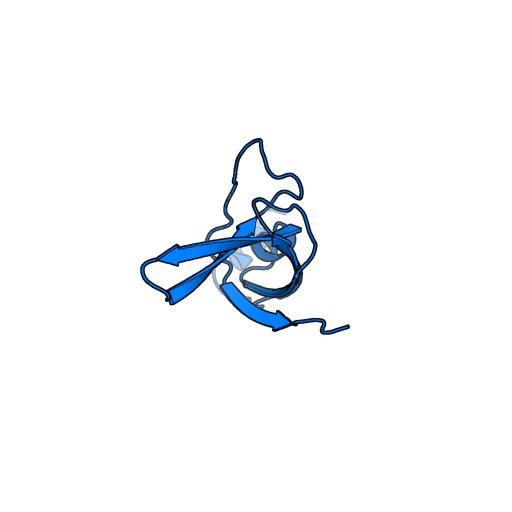56 67 ILE A N 1
ATOM 491 C CA . ILE A 1 67 ? 3.145 2.328 -0.888 1.00 83.56 67 ILE A CA 1
ATOM 492 C C . ILE A 1 67 ? 1.640 2.290 -1.169 1.00 83.56 67 ILE A C 1
ATOM 494 O O . ILE A 1 67 ? 1.252 2.023 -2.307 1.00 83.56 67 ILE A O 1
ATOM 498 N N . PRO A 1 68 ? 0.776 2.564 -0.176 1.00 77.94 68 PRO A N 1
ATOM 499 C CA . PRO A 1 68 ? -0.652 2.744 -0.414 1.00 77.94 68 PRO A CA 1
ATOM 500 C C . PRO A 1 68 ? -0.882 3.958 -1.316 1.00 77.94 68 PRO A C 1
ATOM 502 O O . PRO A 1 68 ? -0.442 5.070 -1.000 1.00 77.94 68 PRO A O 1
ATOM 505 N N . ILE A 1 69 ? -1.564 3.741 -2.437 1.00 78.38 69 ILE A N 1
ATOM 506 C CA . ILE A 1 69 ? -1.871 4.776 -3.423 1.00 78.38 69 ILE A CA 1
ATOM 507 C C . ILE A 1 69 ? -3.384 4.954 -3.558 1.00 78.38 69 ILE A C 1
ATOM 509 O O . ILE A 1 69 ? -4.166 3.998 -3.550 1.00 78.38 69 ILE A O 1
ATOM 513 N N . SER A 1 70 ? -3.788 6.216 -3.679 1.00 70.44 70 SER A N 1
ATOM 514 C CA . SER A 1 70 ? -5.184 6.616 -3.891 1.00 70.44 70 SER A CA 1
ATOM 515 C C . SER A 1 70 ? -5.633 6.513 -5.351 1.00 70.44 70 SER A C 1
ATOM 517 O O . SER A 1 70 ? -6.810 6.688 -5.652 1.00 70.44 70 SER A O 1
ATOM 519 N N . THR A 1 71 ? -4.712 6.220 -6.269 1.00 57.88 7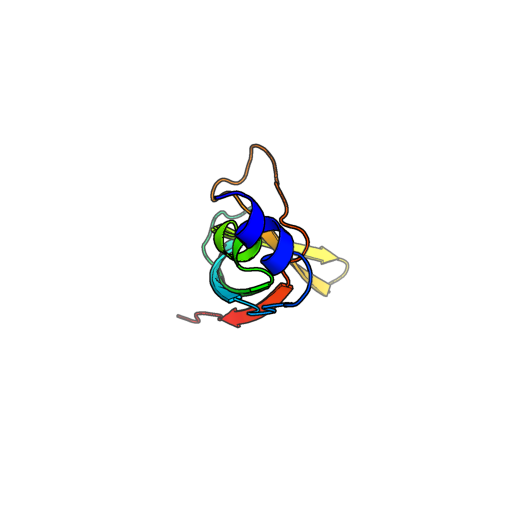1 THR A N 1
ATOM 520 C CA . THR A 1 71 ? -4.954 6.203 -7.711 1.00 57.88 71 THR A CA 1
ATOM 521 C C . THR A 1 71 ? -4.537 4.867 -8.321 1.00 57.88 71 THR A C 1
ATOM 523 O O . THR A 1 71 ? -3.452 4.356 -8.057 1.00 57.88 71 THR A O 1
ATOM 526 N N . LYS A 1 72 ? -5.394 4.296 -9.178 1.00 55.06 72 LYS A N 1
ATOM 527 C CA . LYS A 1 72 ? -5.087 3.096 -9.984 1.00 55.06 72 LYS A CA 1
ATOM 528 C C . LYS A 1 72 ? -4.051 3.326 -11.093 1.00 55.06 72 LYS A C 1
ATOM 530 O O . LYS A 1 72 ? -3.616 2.359 -11.711 1.00 55.06 72 LYS A O 1
ATOM 535 N N . THR A 1 73 ? -3.670 4.573 -11.363 1.00 44.72 73 THR A N 1
ATOM 536 C CA . THR A 1 73 ? -2.866 4.936 -12.537 1.00 44.72 73 THR A CA 1
ATOM 537 C C . THR A 1 73 ? -1.443 5.331 -12.124 1.00 44.72 73 THR A C 1
ATOM 539 O O . THR A 1 73 ? -1.269 6.352 -11.452 1.00 44.72 73 THR A O 1
ATOM 542 N N . PRO A 1 74 ? -0.407 4.576 -12.530 1.00 44.72 74 PRO A N 1
ATOM 543 C CA . PRO A 1 74 ? 0.978 4.972 -12.322 1.00 44.72 74 PRO A CA 1
ATOM 544 C C . PRO A 1 74 ? 1.321 6.100 -13.304 1.00 44.72 74 PRO A C 1
ATOM 546 O O . PRO A 1 74 ? 1.435 5.851 -14.499 1.00 44.72 74 PRO A O 1
ATOM 549 N N . GLY A 1 75 ? 1.460 7.344 -12.830 1.00 48.56 75 GLY A N 1
ATOM 550 C CA . GLY A 1 75 ? 2.045 8.401 -13.668 1.00 48.56 75 GLY A CA 1
ATOM 551 C C . GLY A 1 75 ? 1.769 9.863 -13.316 1.00 48.56 75 GLY A C 1
ATOM 552 O O . GLY A 1 75 ? 2.610 10.690 -13.637 1.00 48.56 75 GLY A O 1
ATOM 553 N N . SER A 1 76 ? 0.656 10.229 -12.672 1.00 45.28 76 SER A N 1
ATOM 554 C CA . SER A 1 76 ? 0.276 11.662 -12.656 1.00 45.28 76 SER A CA 1
ATOM 555 C C . SER A 1 76 ? 0.529 12.387 -11.336 1.00 45.28 76 SER A C 1
ATOM 557 O O . SER A 1 76 ? 0.987 13.522 -11.349 1.00 45.28 76 SER A O 1
ATOM 559 N N . THR A 1 77 ? 0.290 11.773 -10.181 1.00 46.69 77 THR A N 1
ATOM 560 C CA . THR A 1 77 ? 0.677 12.320 -8.868 1.00 46.69 77 THR A CA 1
ATOM 561 C C . THR A 1 77 ? 0.554 11.177 -7.871 1.00 46.69 77 THR A C 1
ATOM 563 O O . THR A 1 77 ? -0.531 10.618 -7.707 1.00 46.69 77 THR A O 1
ATOM 566 N N . LEU A 1 78 ? 1.654 10.759 -7.245 1.00 52.44 78 LEU A N 1
ATOM 567 C CA . LEU A 1 78 ? 1.621 9.714 -6.220 1.00 52.44 78 LEU A CA 1
ATOM 568 C C . LEU A 1 78 ? 1.032 10.325 -4.936 1.00 52.44 78 LEU A C 1
ATOM 570 O O . LEU A 1 78 ? 1.759 10.711 -4.023 1.00 52.44 78 LEU A O 1
ATOM 574 N N . SER A 1 79 ? -0.294 10.464 -4.879 1.00 57.19 79 SER A N 1
ATOM 575 C CA . SER A 1 79 ? -1.013 10.907 -3.679 1.00 57.19 79 SER A CA 1
ATOM 576 C C . SER A 1 79 ? -1.009 9.774 -2.657 1.00 57.19 79 SER A C 1
ATOM 578 O O . SER A 1 79 ? -1.957 8.990 -2.542 1.00 57.19 79 SER A O 1
ATOM 580 N N . ARG A 1 80 ? 0.127 9.653 -1.963 1.00 59.12 80 ARG A N 1
ATOM 581 C CA . ARG A 1 80 ? 0.343 8.711 -0.868 1.00 59.12 80 ARG A CA 1
ATOM 582 C C . ARG A 1 80 ? -0.613 9.055 0.268 1.00 59.12 80 ARG A C 1
ATOM 584 O O . ARG A 1 80 ? -0.592 10.170 0.785 1.00 59.12 80 ARG A O 1
ATOM 591 N N . ILE A 1 81 ? -1.412 8.081 0.683 1.00 61.28 81 ILE A N 1
ATOM 592 C CA . ILE A 1 81 ? -2.325 8.256 1.811 1.00 61.28 81 ILE A CA 1
ATOM 593 C C . ILE A 1 81 ? -1.522 8.069 3.099 1.00 61.28 81 ILE A C 1
ATOM 595 O O . ILE A 1 81 ? -0.974 6.998 3.363 1.00 61.28 81 ILE A O 1
ATOM 599 N N . GLN A 1 82 ? -1.411 9.130 3.895 1.00 63.62 82 GLN A N 1
ATOM 600 C CA . GLN A 1 82 ? -0.821 9.059 5.232 1.00 63.62 82 GLN A CA 1
ATOM 601 C C . GLN A 1 82 ? -1.850 8.499 6.224 1.00 63.62 82 GLN A C 1
ATOM 603 O O . GLN A 1 82 ? -3.047 8.711 6.057 1.00 63.62 82 GLN A O 1
ATOM 608 N N . GLY A 1 83 ? -1.412 7.815 7.282 1.00 67.19 83 GLY A N 1
ATOM 609 C CA . GLY A 1 83 ? -2.310 7.295 8.329 1.00 67.19 83 GLY A CA 1
ATOM 610 C C . GLY A 1 83 ? -3.008 5.969 8.006 1.00 67.19 83 GLY A C 1
ATOM 611 O O . GLY A 1 83 ? -3.890 5.563 8.754 1.00 67.19 83 GLY A O 1
ATOM 612 N N . VAL A 1 84 ? -2.605 5.291 6.928 1.00 75.25 84 VAL A N 1
ATOM 613 C CA . VAL A 1 84 ? -3.021 3.919 6.616 1.00 75.25 84 VAL A CA 1
ATOM 614 C C . VAL A 1 84 ? -1.796 3.011 6.652 1.00 75.25 84 VAL A C 1
ATOM 616 O O . VAL A 1 84 ? -0.787 3.289 5.999 1.00 75.25 84 VAL A O 1
ATOM 619 N N . GLY A 1 85 ? -1.883 1.944 7.440 1.00 76.75 85 GLY A N 1
ATOM 620 C CA . GLY A 1 85 ? -0.868 0.902 7.542 1.00 76.75 85 GLY A CA 1
ATOM 621 C C . GLY A 1 85 ? -1.206 -0.296 6.663 1.00 76.75 85 GLY A C 1
ATOM 622 O O . GLY A 1 85 ? -2.360 -0.510 6.301 1.00 76.75 85 GLY A O 1
ATOM 623 N N . ILE A 1 86 ? -0.197 -1.097 6.334 1.00 79.56 86 ILE A N 1
ATOM 624 C CA . ILE A 1 86 ? -0.390 -2.410 5.713 1.00 79.56 86 ILE A CA 1
ATOM 625 C C . ILE A 1 86 ? -0.327 -3.435 6.841 1.00 79.56 86 ILE A C 1
ATOM 627 O O . ILE A 1 86 ? 0.691 -3.533 7.522 1.00 79.56 86 ILE A O 1
ATOM 631 N N . SER A 1 87 ? -1.420 -4.162 7.054 1.00 79.44 87 SER A N 1
ATOM 632 C CA . SER A 1 87 ? -1.526 -5.178 8.105 1.00 79.44 87 SER A CA 1
ATOM 633 C C . SER A 1 87 ? -1.191 -6.580 7.604 1.00 79.44 87 SER A C 1
ATOM 635 O O . SER A 1 87 ? -0.836 -7.439 8.406 1.00 79.44 87 SER A O 1
ATOM 637 N N . GLY A 1 88 ? -1.324 -6.835 6.302 1.00 77.31 88 GLY A N 1
ATOM 638 C CA . GLY A 1 88 ? -1.146 -8.172 5.750 1.00 77.31 88 GLY A CA 1
ATOM 639 C C . GLY A 1 88 ? -0.826 -8.150 4.266 1.00 77.31 88 GLY A C 1
ATOM 640 O O . GLY A 1 88 ? -1.245 -7.249 3.539 1.00 77.31 88 GLY A O 1
ATOM 641 N N . LEU A 1 89 ? -0.077 -9.157 3.829 1.00 81.06 89 LEU A N 1
ATOM 642 C CA . LEU A 1 89 ? 0.229 -9.415 2.428 1.00 81.06 89 LEU A CA 1
ATOM 643 C C . LEU A 1 89 ? -0.342 -10.777 2.064 1.00 81.06 89 LEU A C 1
ATOM 645 O O . LEU A 1 89 ? -0.113 -11.761 2.761 1.00 81.06 89 LEU A O 1
ATOM 649 N N . ILE A 1 90 ? -1.088 -10.804 0.973 1.00 79.38 90 ILE A N 1
ATOM 650 C CA . ILE A 1 90 ? -1.694 -11.990 0.391 1.00 79.38 90 ILE A CA 1
ATOM 651 C C . ILE A 1 90 ? -0.989 -12.199 -0.943 1.00 79.38 90 ILE A C 1
ATOM 653 O O . ILE A 1 90 ? -1.162 -11.426 -1.887 1.00 79.38 90 ILE A O 1
ATOM 657 N N . ASP A 1 91 ? -0.152 -13.226 -0.992 1.00 75.00 91 ASP A N 1
ATOM 658 C CA . ASP A 1 91 ? 0.557 -13.626 -2.200 1.00 75.00 91 ASP A CA 1
ATOM 659 C C . ASP A 1 91 ? -0.230 -14.752 -2.879 1.00 75.00 91 ASP A C 1
ATOM 661 O O . ASP A 1 91 ? -0.554 -15.760 -2.245 1.00 75.00 91 ASP A O 1
ATOM 665 N N . PHE A 1 92 ? -0.572 -14.570 -4.153 1.00 61.81 92 PHE A N 1
ATOM 666 C CA . PHE A 1 92 ? -1.230 -15.602 -4.947 1.00 61.81 92 PHE A CA 1
ATOM 667 C C . PHE A 1 92 ? -0.158 -16.313 -5.768 1.00 61.81 92 PHE A C 1
ATOM 669 O O . PHE A 1 92 ? 0.270 -15.825 -6.812 1.00 61.81 92 PHE A O 1
ATOM 676 N N . ARG A 1 93 ? 0.276 -17.478 -5.286 1.00 54.47 93 ARG A N 1
ATOM 677 C CA . ARG A 1 93 ? 1.130 -18.388 -6.053 1.00 54.47 93 ARG A CA 1
ATOM 678 C C . ARG A 1 93 ? 0.236 -19.255 -6.940 1.00 54.47 93 ARG A C 1
ATOM 680 O O . ARG A 1 93 ? -0.498 -20.088 -6.413 1.00 54.47 93 ARG A O 1
ATOM 687 N N . ILE A 1 94 ? 0.280 -19.016 -8.250 1.00 50.97 94 ILE A N 1
ATOM 688 C CA . ILE A 1 94 ? -0.233 -19.926 -9.288 1.00 50.97 94 ILE A CA 1
ATOM 689 C C . ILE A 1 94 ? 0.902 -20.828 -9.764 1.00 50.97 94 ILE A C 1
ATOM 691 O O . ILE A 1 94 ? 2.045 -20.319 -9.854 1.00 50.97 94 ILE A O 1
#